Protein AF-A0A3A4PC15-F1 (afdb_monomer_lite)

pLDDT: mean 92.45, std 13.06, range [38.38, 98.31]

Secondary structure (DSSP, 8-state):
----TTGGG-HHHHHHHHHHHHSTHHHHHHHHHHHHHHHTT------S-SB---BTTB---SBSSTTS-GGG-HHHHHHHHHHHHTT--PPPPP------

Radius of gyration: 15.02 Å; chains: 1; bounding box: 50×22×36 Å

Sequence (100 aa):
MVGVSGGENNEKLTERLHAANRDERMRDIYRAYYDAWAKNGGDLFCYFSSVSRWSKWGSWGILQFYDDDPARSPKFMATMLWAKELGQPVNLPLNNVRTR

Structure (mmCIF, N/CA/C/O backbone):
data_AF-A0A3A4PC15-F1
#
_entry.id   AF-A0A3A4PC15-F1
#
loop_
_atom_site.group_PDB
_atom_site.id
_atom_site.type_symbol
_atom_site.label_atom_id
_atom_site.label_alt_id
_atom_site.label_comp_id
_atom_site.label_asym_id
_atom_site.label_entity_id
_atom_site.label_seq_id
_atom_site.pdbx_PDB_ins_code
_atom_site.Cartn_x
_atom_site.Cartn_y
_atom_site.Cartn_z
_atom_site.occupancy
_atom_site.B_iso_or_equiv
_atom_site.auth_seq_id
_atom_site.auth_comp_id
_atom_site.auth_asym_id
_atom_site.auth_atom_id
_atom_site.pdbx_PDB_model_num
ATOM 1 N N . MET A 1 1 ? 6.810 -4.783 -3.418 1.00 87.56 1 MET A N 1
ATOM 2 C CA . MET A 1 1 ? 7.665 -5.870 -3.952 1.00 87.56 1 MET A CA 1
ATOM 3 C C . MET A 1 1 ? 8.728 -5.273 -4.856 1.00 87.56 1 MET A C 1
ATOM 5 O O . MET A 1 1 ? 8.421 -4.296 -5.531 1.00 87.56 1 MET A O 1
ATOM 9 N N . VAL A 1 2 ? 9.942 -5.826 -4.836 1.00 94.94 2 VAL A N 1
ATOM 10 C CA . VAL A 1 2 ? 11.118 -5.338 -5.576 1.00 94.94 2 VAL A CA 1
ATOM 11 C C . VAL A 1 2 ? 12.093 -6.501 -5.808 1.00 94.94 2 VAL A C 1
ATOM 13 O O . VAL A 1 2 ? 12.097 -7.444 -5.016 1.00 94.94 2 VAL A O 1
ATOM 16 N N . GLY A 1 3 ? 12.877 -6.465 -6.887 1.00 94.44 3 GLY A N 1
ATOM 17 C CA . GLY A 1 3 ? 14.029 -7.358 -7.040 1.00 94.44 3 GLY A CA 1
ATOM 18 C C . GLY A 1 3 ? 15.171 -6.921 -6.117 1.00 94.44 3 GLY A C 1
ATOM 19 O O . GLY A 1 3 ? 15.275 -5.744 -5.788 1.00 94.44 3 GLY A O 1
ATOM 20 N N . VAL A 1 4 ? 16.010 -7.854 -5.676 1.00 95.56 4 VAL A N 1
ATOM 21 C CA . VAL A 1 4 ? 17.162 -7.560 -4.806 1.00 95.56 4 VAL A CA 1
ATOM 22 C C . VAL A 1 4 ? 18.414 -8.255 -5.332 1.00 95.56 4 VAL A C 1
ATOM 24 O O . VAL A 1 4 ? 18.311 -9.191 -6.129 1.00 95.56 4 VAL A O 1
ATOM 27 N N . SER A 1 5 ? 19.590 -7.805 -4.887 1.00 95.69 5 SER A N 1
ATOM 28 C CA . SER A 1 5 ? 20.892 -8.388 -5.245 1.00 95.69 5 SER A CA 1
ATOM 29 C C . SER A 1 5 ? 21.150 -8.440 -6.758 1.00 95.69 5 SER A C 1
ATOM 31 O O . SER A 1 5 ? 21.585 -9.461 -7.288 1.00 95.69 5 SER A O 1
ATOM 33 N N . GLY A 1 6 ? 20.841 -7.352 -7.471 1.00 94.31 6 GLY A N 1
ATOM 34 C CA . GLY A 1 6 ? 20.960 -7.245 -8.927 1.00 94.31 6 GLY A CA 1
ATOM 35 C C . GLY A 1 6 ? 19.671 -7.602 -9.672 1.00 94.31 6 GLY A C 1
ATOM 36 O O . GLY A 1 6 ? 19.506 -7.217 -10.833 1.00 94.31 6 GLY A O 1
ATOM 37 N N . GLY A 1 7 ? 18.724 -8.281 -9.014 1.00 96.12 7 GLY A N 1
ATOM 38 C CA . GLY A 1 7 ? 17.419 -8.618 -9.582 1.00 96.12 7 GLY A CA 1
ATOM 39 C C . GLY A 1 7 ? 16.575 -7.393 -9.941 1.00 96.12 7 GLY A C 1
ATOM 40 O O . GLY A 1 7 ? 15.749 -7.465 -10.847 1.00 96.12 7 GLY A O 1
ATOM 41 N N . GLU A 1 8 ? 16.802 -6.248 -9.299 1.00 95.62 8 GLU A N 1
ATOM 42 C CA . GLU A 1 8 ? 16.165 -4.982 -9.662 1.00 95.62 8 GLU A CA 1
ATOM 43 C C . GLU A 1 8 ? 16.501 -4.531 -11.090 1.00 95.62 8 GLU A C 1
ATOM 45 O O . GLU A 1 8 ? 15.716 -3.823 -11.705 1.00 95.62 8 GLU A O 1
ATOM 50 N N . ASN A 1 9 ? 17.623 -4.966 -11.672 1.00 97.06 9 ASN A N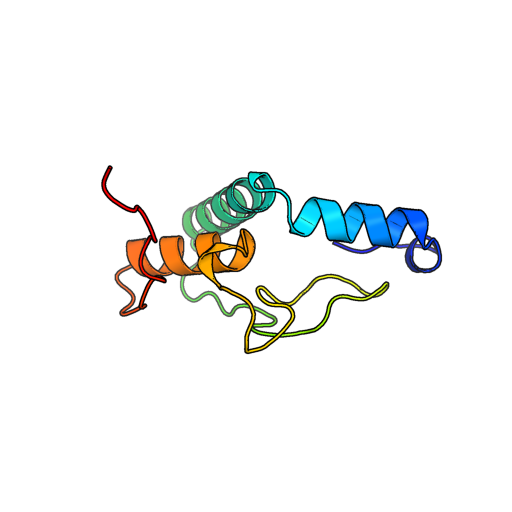 1
ATOM 51 C CA . ASN A 1 9 ? 17.970 -4.631 -13.058 1.00 97.06 9 ASN A CA 1
ATOM 52 C C . ASN A 1 9 ? 17.374 -5.612 -14.081 1.00 97.06 9 ASN A C 1
ATOM 54 O O . ASN A 1 9 ? 17.598 -5.463 -15.279 1.00 97.06 9 ASN A O 1
ATOM 58 N N . ASN A 1 10 ? 16.596 -6.603 -13.633 1.00 97.75 10 ASN A N 1
ATOM 59 C CA . ASN A 1 10 ? 15.873 -7.514 -14.510 1.00 97.75 10 ASN A CA 1
ATOM 60 C C . ASN A 1 10 ? 14.479 -6.948 -14.833 1.00 97.75 10 ASN A C 1
ATOM 62 O O . ASN A 1 10 ? 13.568 -6.945 -14.000 1.00 97.75 10 ASN A O 1
ATOM 66 N N . GLU A 1 11 ? 14.303 -6.489 -16.070 1.00 97.50 11 GLU A N 1
ATOM 67 C CA . GLU A 1 11 ? 1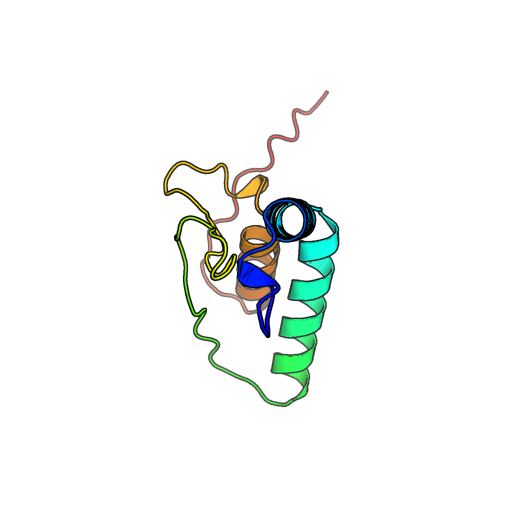3.054 -5.882 -16.547 1.00 97.50 11 GLU A CA 1
ATOM 68 C C . GLU A 1 11 ? 11.873 -6.858 -16.496 1.00 97.50 11 GLU A C 1
ATOM 70 O O . GLU A 1 11 ? 10.823 -6.523 -15.951 1.00 97.50 11 GLU A O 1
ATOM 75 N N . LYS A 1 12 ? 12.068 -8.109 -16.934 1.00 97.88 12 LYS A N 1
ATOM 76 C CA . LYS A 1 12 ? 11.023 -9.149 -16.887 1.00 97.88 12 LYS A CA 1
ATOM 77 C C . LYS A 1 12 ? 10.590 -9.459 -15.457 1.00 97.88 12 LYS A C 1
ATOM 79 O O . LYS A 1 12 ? 9.417 -9.735 -15.205 1.00 97.88 12 LYS A O 1
ATOM 84 N N . LEU A 1 13 ? 11.526 -9.436 -14.506 1.00 97.62 13 LEU A N 1
ATOM 85 C CA . LEU A 1 13 ? 11.190 -9.575 -13.091 1.00 97.62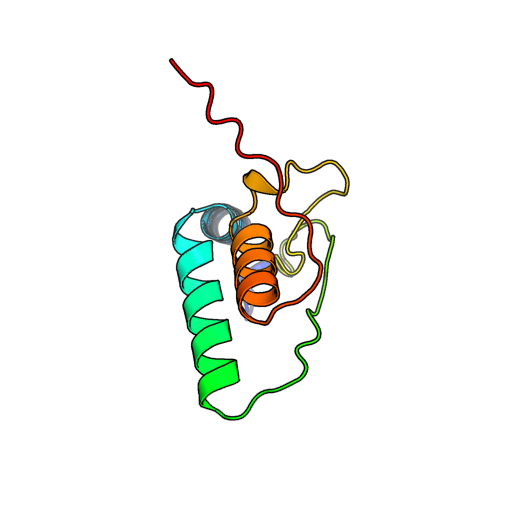 13 LEU A CA 1
ATOM 86 C C . LEU A 1 13 ? 10.370 -8.371 -12.623 1.00 97.62 13 LEU A C 1
ATOM 88 O O . LEU A 1 13 ? 9.328 -8.560 -12.003 1.00 97.62 13 LEU A O 1
ATOM 92 N N . THR A 1 14 ? 10.794 -7.154 -12.959 1.00 98.12 14 THR A N 1
ATOM 93 C CA . THR A 1 14 ? 10.079 -5.922 -12.594 1.00 98.12 14 THR A CA 1
ATOM 94 C C . THR A 1 14 ? 8.641 -5.932 -13.115 1.00 98.12 14 THR A C 1
ATOM 96 O O . THR A 1 14 ? 7.714 -5.686 -12.343 1.00 98.12 14 THR A O 1
ATOM 99 N N . GLU A 1 15 ? 8.427 -6.307 -14.376 1.00 98.00 15 GLU A N 1
ATOM 100 C CA . GLU A 1 15 ? 7.097 -6.456 -14.978 1.00 98.00 15 GLU A CA 1
ATOM 101 C C . GLU A 1 15 ? 6.227 -7.467 -14.226 1.00 98.00 15 GLU A C 1
ATOM 103 O O . GLU A 1 15 ? 5.073 -7.176 -13.903 1.00 98.00 15 GLU A O 1
ATOM 108 N N . ARG A 1 16 ? 6.781 -8.637 -13.880 1.00 97.94 16 ARG A N 1
ATOM 109 C CA . ARG A 1 16 ? 6.068 -9.659 -13.097 1.00 97.94 16 ARG A CA 1
ATOM 110 C C . ARG A 1 16 ? 5.709 -9.167 -11.703 1.00 97.94 16 ARG A C 1
ATOM 112 O O . ARG A 1 16 ? 4.596 -9.408 -11.242 1.00 97.94 16 ARG A O 1
ATOM 119 N N . LEU A 1 17 ? 6.619 -8.462 -11.035 1.00 97.75 17 LEU A N 1
ATOM 120 C CA . LEU A 1 17 ? 6.349 -7.881 -9.725 1.00 97.75 17 LEU A CA 1
ATOM 121 C C . LEU A 1 17 ? 5.258 -6.815 -9.832 1.00 97.75 17 LEU A 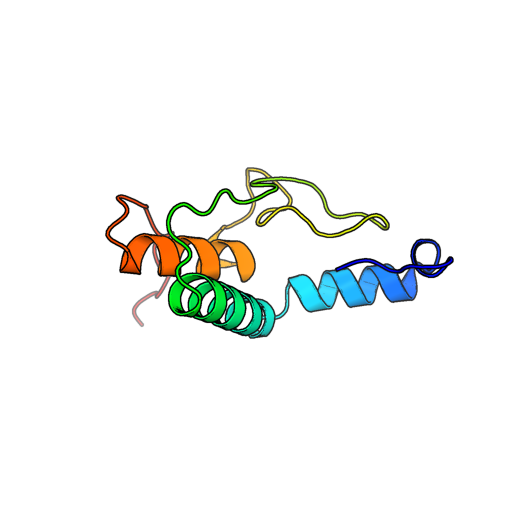C 1
ATOM 123 O O . LEU A 1 17 ? 4.334 -6.806 -9.024 1.00 97.75 17 LEU A O 1
ATOM 127 N N . HIS A 1 18 ? 5.299 -5.951 -10.844 1.00 97.94 18 HIS A N 1
ATOM 128 C CA . HIS A 1 18 ? 4.237 -4.976 -11.090 1.00 97.94 18 HIS A CA 1
ATOM 129 C C . HIS A 1 18 ? 2.893 -5.665 -11.359 1.00 97.94 18 HIS A C 1
ATOM 131 O O . HIS A 1 18 ? 1.892 -5.261 -10.776 1.00 97.94 18 HIS A O 1
ATOM 137 N N . ALA A 1 19 ? 2.859 -6.719 -12.179 1.00 97.94 19 ALA A N 1
ATOM 138 C CA . ALA A 1 19 ? 1.651 -7.506 -12.433 1.00 97.94 19 ALA A CA 1
ATOM 139 C C . ALA A 1 19 ? 1.094 -8.126 -11.143 1.00 97.94 19 ALA A C 1
ATOM 141 O O . ALA A 1 19 ? -0.091 -7.982 -10.856 1.00 97.94 19 ALA A O 1
ATOM 142 N N . ALA A 1 20 ? 1.954 -8.708 -10.307 1.00 97.81 20 ALA A N 1
ATOM 143 C CA . ALA A 1 20 ? 1.553 -9.274 -9.024 1.00 97.81 20 ALA A CA 1
ATOM 144 C C . ALA A 1 20 ? 0.993 -8.219 -8.047 1.00 97.81 20 ALA A C 1
ATOM 146 O O . ALA A 1 20 ? 0.117 -8.539 -7.256 1.00 97.81 20 ALA A O 1
ATOM 147 N N . ASN A 1 21 ? 1.438 -6.954 -8.107 1.00 97.50 21 ASN A N 1
ATOM 148 C CA . ASN A 1 21 ? 0.831 -5.871 -7.314 1.00 97.50 21 ASN A CA 1
ATOM 149 C C . ASN A 1 21 ? -0.564 -5.449 -7.820 1.00 97.50 21 ASN A C 1
ATOM 151 O O . ASN A 1 21 ? -1.293 -4.819 -7.056 1.00 97.50 21 ASN A O 1
ATOM 155 N N . ARG A 1 22 ? -0.923 -5.751 -9.077 1.00 96.50 22 ARG A N 1
ATOM 156 C CA . ARG A 1 22 ? -2.256 -5.469 -9.654 1.00 96.50 22 ARG A CA 1
ATOM 157 C C . ARG A 1 22 ? -3.239 -6.624 -9.496 1.00 96.50 22 ARG A C 1
ATOM 159 O O . ARG A 1 22 ? -4.434 -6.409 -9.641 1.00 96.50 22 ARG A O 1
ATOM 166 N N . ASP A 1 23 ? -2.738 -7.828 -9.243 1.00 97.75 23 ASP A N 1
ATOM 167 C CA . ASP A 1 23 ? -3.553 -9.023 -9.038 1.00 97.75 23 ASP A CA 1
ATOM 168 C C . ASP A 1 23 ? -4.451 -8.855 -7.803 1.00 97.75 23 ASP A C 1
ATOM 170 O O . ASP A 1 23 ? -4.005 -8.365 -6.763 1.00 97.75 23 ASP A O 1
ATOM 174 N N . GLU A 1 24 ? -5.715 -9.269 -7.901 1.00 96.44 24 GLU A N 1
ATOM 175 C CA . GLU A 1 24 ? -6.696 -9.123 -6.820 1.00 96.44 24 GLU A CA 1
ATOM 176 C C . GLU A 1 24 ? -6.251 -9.813 -5.524 1.00 96.44 24 GLU A C 1
ATOM 178 O O . GLU A 1 24 ? -6.521 -9.298 -4.439 1.00 96.44 24 GLU A O 1
ATOM 183 N N . ARG A 1 25 ? -5.471 -10.901 -5.614 1.00 97.56 25 ARG A N 1
ATOM 184 C CA . ARG A 1 25 ? -4.910 -11.608 -4.448 1.00 97.56 25 ARG A CA 1
ATOM 185 C C . ARG A 1 25 ? -3.951 -10.744 -3.629 1.00 97.56 25 ARG A C 1
ATOM 187 O O . ARG A 1 25 ? -3.690 -11.041 -2.466 1.00 97.56 25 ARG A O 1
ATOM 194 N N . MET A 1 26 ? -3.435 -9.649 -4.193 1.00 98.19 26 MET A N 1
ATOM 195 C CA . MET A 1 26 ? -2.664 -8.662 -3.435 1.00 98.19 26 MET A CA 1
ATOM 196 C C . MET A 1 26 ? -3.506 -8.017 -2.326 1.00 98.19 26 MET A C 1
ATOM 198 O O . MET A 1 26 ? -2.968 -7.692 -1.268 1.00 98.19 26 MET A O 1
ATOM 202 N N . ARG A 1 27 ? -4.825 -7.883 -2.520 1.00 97.38 27 ARG A N 1
ATOM 203 C CA . ARG A 1 27 ? -5.744 -7.424 -1.470 1.00 97.38 27 ARG A CA 1
ATOM 204 C C . ARG A 1 27 ? -5.711 -8.369 -0.271 1.00 97.38 27 ARG A C 1
ATOM 206 O O . ARG A 1 27 ? -5.630 -7.907 0.862 1.00 97.38 27 ARG A O 1
ATOM 213 N N . ASP A 1 28 ? -5.728 -9.674 -0.523 1.00 97.88 28 ASP A N 1
ATOM 214 C CA . ASP A 1 28 ? -5.778 -10.697 0.524 1.00 97.88 28 ASP A CA 1
ATOM 215 C C . ASP A 1 28 ? -4.461 -10.746 1.318 1.00 97.88 28 ASP A C 1
ATOM 217 O O . ASP A 1 28 ? -4.474 -10.868 2.542 1.00 97.88 28 ASP A O 1
ATOM 221 N N . ILE A 1 29 ? -3.319 -10.543 0.648 1.00 98.12 29 ILE A N 1
ATOM 222 C CA . ILE A 1 29 ? -2.010 -10.393 1.308 1.00 98.12 29 ILE A CA 1
ATOM 223 C C . ILE A 1 29 ? -2.005 -9.174 2.240 1.00 98.12 29 ILE A C 1
ATOM 225 O O . ILE A 1 29 ? -1.558 -9.270 3.382 1.00 98.12 29 ILE A O 1
ATOM 229 N N . TYR A 1 30 ? -2.506 -8.028 1.770 1.00 97.94 30 TYR A N 1
ATOM 230 C CA . TYR A 1 30 ? -2.591 -6.818 2.592 1.00 97.94 30 TYR A CA 1
ATOM 231 C C . TYR A 1 30 ? -3.560 -6.988 3.763 1.00 97.94 30 TYR A C 1
ATOM 233 O O . TYR A 1 30 ? -3.253 -6.552 4.870 1.00 97.94 30 TYR A O 1
ATOM 241 N N . ARG A 1 31 ? -4.689 -7.672 3.552 1.00 97.94 31 ARG A N 1
ATOM 242 C CA . ARG A 1 31 ? -5.626 -8.015 4.623 1.00 97.94 31 ARG A CA 1
ATOM 243 C C . ARG A 1 31 ? -4.945 -8.849 5.708 1.00 97.94 31 ARG A C 1
ATOM 245 O O . ARG A 1 31 ? -4.971 -8.459 6.869 1.00 97.94 31 ARG A O 1
ATOM 252 N N . ALA A 1 32 ? -4.255 -9.922 5.321 1.00 98.31 32 ALA A N 1
ATOM 253 C CA . ALA A 1 32 ? -3.513 -10.762 6.258 1.00 98.31 32 ALA A CA 1
ATOM 254 C C . ALA A 1 32 ? -2.418 -9.982 7.009 1.00 98.31 32 ALA A C 1
ATOM 256 O O . ALA A 1 32 ? -2.201 -10.211 8.198 1.00 98.31 32 ALA A O 1
ATOM 257 N N . TYR A 1 33 ? -1.747 -9.041 6.338 1.00 97.75 33 TYR A N 1
ATOM 258 C CA . TYR A 1 33 ? -0.764 -8.159 6.966 1.00 97.75 33 TYR A CA 1
ATOM 259 C C . TYR A 1 33 ? -1.389 -7.265 8.048 1.00 97.75 33 TYR A C 1
ATOM 261 O O . TYR A 1 33 ? -0.856 -7.194 9.156 1.00 97.75 33 TYR A O 1
ATOM 269 N N . TYR A 1 34 ? -2.525 -6.627 7.765 1.00 97.81 34 TYR A N 1
ATOM 270 C CA . TYR A 1 34 ? -3.225 -5.788 8.739 1.00 97.81 34 TYR A CA 1
ATOM 271 C C . TYR A 1 34 ? -3.810 -6.581 9.907 1.00 97.81 34 TYR A C 1
ATOM 273 O O . TYR A 1 34 ? -3.661 -6.173 11.060 1.00 97.81 34 TYR A O 1
ATOM 281 N N . ASP A 1 35 ? -4.406 -7.741 9.632 1.00 97.38 35 ASP A N 1
ATOM 282 C CA . ASP A 1 35 ? -4.919 -8.632 10.674 1.00 97.38 35 ASP A CA 1
ATOM 283 C C . ASP A 1 35 ? -3.778 -9.088 11.599 1.00 97.38 35 ASP A C 1
ATOM 285 O O . ASP A 1 35 ? -3.918 -9.094 12.823 1.00 97.38 35 ASP A O 1
ATOM 289 N N . ALA A 1 36 ? -2.610 -9.413 11.032 1.00 98.25 36 ALA A N 1
ATOM 290 C CA . ALA A 1 36 ? -1.421 -9.741 11.809 1.00 98.25 36 ALA A CA 1
ATOM 291 C C . ALA A 1 36 ? -0.912 -8.542 12.625 1.00 98.25 36 ALA A C 1
ATOM 293 O O . ALA A 1 36 ? -0.564 -8.726 13.790 1.00 98.25 36 ALA A O 1
ATOM 294 N N . TRP A 1 37 ? -0.885 -7.331 12.060 1.00 97.56 37 TRP A N 1
ATOM 295 C CA . TRP A 1 37 ? -0.505 -6.112 12.786 1.00 97.56 37 TRP A CA 1
ATOM 296 C C . TRP A 1 37 ? -1.383 -5.901 14.024 1.00 97.56 37 TRP A C 1
ATOM 298 O O . TRP A 1 37 ? -0.866 -5.820 15.139 1.00 97.56 37 TRP A O 1
ATOM 308 N N . ALA A 1 38 ? -2.705 -5.913 13.843 1.00 96.19 38 ALA A N 1
ATOM 309 C CA . ALA A 1 38 ? -3.663 -5.737 14.930 1.00 96.19 38 ALA A CA 1
ATOM 310 C C . ALA A 1 38 ? -3.553 -6.856 15.979 1.00 96.19 38 ALA A C 1
ATOM 312 O O . ALA A 1 38 ? -3.494 -6.591 17.179 1.00 96.19 38 ALA A O 1
ATOM 313 N N . LYS A 1 39 ? -3.445 -8.119 15.542 1.00 97.56 39 LYS A N 1
ATOM 314 C CA . LYS A 1 39 ? -3.308 -9.276 16.443 1.00 97.56 39 LYS A CA 1
ATOM 315 C C . LYS A 1 39 ? -2.061 -9.199 17.329 1.00 97.56 39 LYS A C 1
ATOM 317 O O . LYS A 1 39 ? -2.078 -9.721 18.440 1.00 97.56 39 LYS A O 1
ATOM 322 N N . ASN A 1 40 ? -0.991 -8.566 16.854 1.00 98.06 40 ASN A N 1
ATOM 323 C CA . ASN A 1 40 ? 0.249 -8.392 17.611 1.00 98.06 40 ASN A CA 1
ATOM 324 C C . ASN A 1 40 ? 0.267 -7.103 18.458 1.00 98.06 40 ASN A C 1
ATOM 326 O O . ASN A 1 40 ? 1.333 -6.678 18.893 1.00 98.06 40 ASN A O 1
ATOM 330 N N . GLY A 1 41 ? -0.895 -6.490 18.713 1.00 96.94 41 GLY A N 1
ATOM 331 C CA . GLY A 1 41 ? -1.017 -5.303 19.563 1.00 96.94 41 GLY A CA 1
ATOM 332 C C . GLY A 1 41 ? -0.690 -3.988 18.854 1.00 96.94 41 GLY A C 1
ATOM 333 O O . GLY A 1 41 ? -0.435 -2.987 19.519 1.00 96.94 41 GLY A O 1
ATOM 334 N N . GLY A 1 42 ? -0.671 -3.982 17.519 1.00 95.31 42 GLY A N 1
ATOM 335 C CA . GLY A 1 42 ? -0.543 -2.760 16.738 1.00 95.31 42 GLY A CA 1
ATOM 336 C C . GLY A 1 42 ? -1.769 -1.856 16.891 1.00 95.31 42 GLY A C 1
ATOM 337 O O . GLY A 1 42 ? -2.901 -2.328 16.808 1.00 95.31 42 GLY A O 1
ATOM 338 N N . ASP A 1 43 ? -1.529 -0.560 17.080 1.00 91.06 43 ASP A N 1
ATOM 339 C CA . ASP A 1 43 ? -2.557 0.485 17.156 1.00 91.06 43 ASP A CA 1
ATOM 340 C C . ASP A 1 43 ? -2.473 1.366 15.896 1.00 91.06 43 ASP A C 1
ATOM 342 O O . ASP A 1 43 ? -2.810 0.914 14.796 1.00 91.06 43 ASP A O 1
ATOM 346 N N . LEU A 1 44 ? -1.910 2.575 16.007 1.00 94.00 44 LEU A N 1
ATOM 347 C CA . LEU A 1 44 ? -1.718 3.477 14.875 1.00 94.00 44 LEU A CA 1
ATOM 348 C C . LEU A 1 44 ? -0.861 2.839 13.771 1.00 94.00 44 LEU A C 1
ATOM 350 O O . LEU A 1 44 ? 0.295 2.466 13.982 1.00 94.00 44 LEU A O 1
ATOM 354 N N . PHE A 1 45 ? -1.409 2.813 12.558 1.00 95.31 45 PHE A N 1
ATOM 355 C CA . PHE A 1 45 ? -0.709 2.382 11.356 1.00 95.31 45 PHE A CA 1
ATOM 356 C C . PHE A 1 45 ? -0.487 3.562 10.407 1.00 95.31 45 PHE A C 1
ATOM 358 O O . PHE A 1 45 ? -1.432 4.103 9.833 1.00 95.31 45 PHE A O 1
ATOM 365 N N . CYS A 1 46 ? 0.773 3.942 10.199 1.00 94.38 46 CYS A N 1
ATOM 366 C CA . CYS A 1 46 ? 1.140 4.936 9.195 1.00 94.38 46 CYS A CA 1
ATOM 367 C C . CYS A 1 46 ? 1.539 4.232 7.896 1.00 94.38 46 CYS A C 1
ATOM 369 O O . CYS A 1 46 ? 2.563 3.547 7.835 1.00 94.38 46 CYS A O 1
ATOM 371 N N . TYR A 1 47 ? 0.733 4.392 6.845 1.00 93.69 47 TYR A N 1
ATOM 372 C CA . TYR A 1 47 ? 1.069 3.817 5.549 1.00 93.69 47 TYR A CA 1
ATOM 373 C C . TYR A 1 47 ? 2.247 4.567 4.915 1.00 93.69 47 TYR A C 1
ATOM 375 O O . TYR A 1 47 ? 2.211 5.783 4.764 1.00 93.69 47 TYR A O 1
ATOM 383 N N . PHE A 1 48 ? 3.267 3.827 4.483 1.00 93.44 48 PHE A N 1
ATOM 384 C CA . PHE A 1 48 ? 4.534 4.397 4.019 1.00 93.44 48 PHE A CA 1
ATOM 385 C C . PHE A 1 48 ? 4.414 5.368 2.826 1.00 93.44 48 PHE A C 1
ATOM 387 O O . PHE A 1 48 ? 5.054 6.414 2.813 1.00 93.44 48 PHE A O 1
ATOM 394 N N . SER A 1 49 ? 3.625 5.029 1.801 1.00 95.75 49 SER A N 1
ATOM 395 C CA . SER A 1 49 ? 3.437 5.867 0.608 1.00 95.75 49 SER A CA 1
ATOM 396 C C . SER A 1 49 ? 2.013 5.749 0.068 1.00 95.75 49 SER A C 1
ATOM 398 O O . SER A 1 49 ? 1.573 4.661 -0.301 1.00 95.75 49 SER A O 1
ATOM 400 N N . SER A 1 50 ? 1.287 6.867 0.008 1.00 94.00 50 SER A N 1
ATOM 401 C CA . SER A 1 50 ? -0.077 6.910 -0.530 1.00 94.00 50 SER A CA 1
ATOM 402 C C . SER A 1 50 ? -0.082 6.798 -2.060 1.00 94.00 50 SER A C 1
ATOM 404 O O . SER A 1 50 ? -0.607 5.834 -2.616 1.00 94.00 50 SER A O 1
ATOM 406 N N . VAL A 1 51 ? 0.561 7.742 -2.746 1.00 96.75 51 VAL A N 1
ATOM 407 C CA . VAL A 1 51 ? 0.624 7.808 -4.211 1.00 96.75 51 VAL A CA 1
ATOM 408 C C . VAL A 1 51 ? 2.082 7.866 -4.646 1.00 96.75 51 VAL A C 1
ATOM 410 O O . VAL A 1 51 ? 2.807 8.792 -4.287 1.00 96.75 51 VAL A O 1
ATOM 413 N N . SER A 1 52 ? 2.531 6.872 -5.409 1.00 96.69 52 SER A N 1
ATOM 414 C CA . SER A 1 52 ? 3.847 6.904 -6.048 1.00 96.69 52 SER A CA 1
ATOM 415 C C . SER A 1 52 ? 3.934 5.936 -7.220 1.00 96.69 52 SER A C 1
ATOM 417 O O . SER A 1 52 ? 3.529 4.774 -7.135 1.00 96.69 52 SER A O 1
ATOM 419 N N . ARG A 1 53 ? 4.537 6.401 -8.318 1.00 96.56 53 ARG A N 1
ATOM 420 C CA . ARG A 1 53 ? 4.755 5.577 -9.506 1.00 96.56 53 ARG A CA 1
ATOM 421 C C . ARG A 1 53 ? 5.671 4.401 -9.174 1.00 96.56 53 ARG A C 1
ATOM 423 O O . ARG A 1 53 ? 6.739 4.567 -8.586 1.00 96.56 53 ARG A O 1
ATOM 430 N N . TRP A 1 54 ? 5.269 3.206 -9.592 1.00 96.88 54 TRP A N 1
ATOM 431 C CA . TRP A 1 54 ? 6.077 2.008 -9.400 1.00 96.88 54 TRP A CA 1
ATOM 432 C C . TRP A 1 54 ? 7.270 1.989 -10.354 1.00 96.88 54 TRP A C 1
ATOM 434 O O . TRP A 1 54 ? 7.178 2.405 -11.509 1.00 96.88 54 TRP A O 1
ATOM 444 N N . SER A 1 55 ? 8.393 1.466 -9.875 1.00 96.94 55 SER A N 1
ATOM 445 C CA . SER A 1 55 ? 9.630 1.359 -10.647 1.00 96.94 55 SER A CA 1
ATOM 446 C C . SER A 1 55 ? 10.345 0.044 -10.348 1.00 96.94 55 SER A C 1
ATOM 448 O O . SER A 1 55 ? 9.838 -0.793 -9.594 1.00 96.94 55 SER A O 1
ATOM 450 N N . LYS A 1 56 ? 11.541 -0.129 -10.916 1.00 96.75 56 LYS A N 1
ATOM 451 C CA . LYS A 1 56 ? 12.431 -1.242 -10.577 1.00 96.75 56 LYS A CA 1
ATOM 452 C C . LYS A 1 56 ? 12.889 -1.239 -9.114 1.00 96.75 56 LYS A C 1
ATOM 454 O O . LYS A 1 56 ? 13.255 -2.281 -8.592 1.00 96.75 56 LYS A O 1
ATOM 459 N N . TRP A 1 57 ? 12.806 -0.084 -8.446 1.00 96.69 57 TRP A N 1
ATOM 460 C CA . TRP A 1 57 ? 13.122 0.099 -7.025 1.00 96.69 57 TRP A CA 1
ATOM 461 C C . TRP A 1 57 ? 11.927 -0.169 -6.103 1.00 96.69 57 TRP A C 1
ATOM 463 O O . TRP A 1 57 ? 12.037 -0.027 -4.888 1.00 96.69 57 TRP A O 1
ATOM 473 N N . GLY A 1 58 ? 10.780 -0.552 -6.673 1.00 96.06 58 GLY A N 1
ATOM 474 C CA . GLY A 1 58 ? 9.642 -1.077 -5.936 1.00 96.06 58 GLY A CA 1
ATOM 475 C C . GLY A 1 58 ? 8.295 -0.463 -6.307 1.00 96.06 58 GLY A C 1
ATOM 476 O O . GLY A 1 58 ? 8.182 0.515 -7.050 1.00 96.06 58 GLY A O 1
ATOM 477 N N . SER A 1 59 ? 7.259 -1.086 -5.750 1.00 96.50 59 SER A N 1
ATOM 478 C CA . SER A 1 59 ? 5.846 -0.728 -5.913 1.00 96.50 59 SER A CA 1
ATOM 479 C C . SER A 1 59 ? 5.245 -0.318 -4.565 1.00 96.50 59 SER A C 1
ATOM 481 O O . SER A 1 59 ? 4.461 -1.071 -3.983 1.00 96.50 59 SER A O 1
ATOM 483 N N . TRP A 1 60 ? 5.698 0.808 -4.010 1.00 95.56 60 TRP A N 1
ATOM 484 C CA . TRP A 1 60 ? 5.414 1.199 -2.621 1.00 95.56 60 TRP A CA 1
ATOM 485 C C . TRP A 1 60 ? 4.059 1.887 -2.444 1.00 95.56 60 TRP A C 1
ATOM 487 O O . TRP A 1 60 ? 3.337 1.562 -1.499 1.00 95.56 60 TRP A O 1
ATOM 497 N N . GLY A 1 61 ? 3.705 2.783 -3.370 1.00 96.62 61 GLY A N 1
ATOM 498 C CA . GLY A 1 61 ? 2.417 3.471 -3.386 1.00 96.62 61 GLY A CA 1
ATOM 499 C C . GLY A 1 61 ? 1.244 2.495 -3.436 1.00 96.62 61 GLY A C 1
ATOM 500 O O . GLY A 1 61 ? 1.270 1.539 -4.224 1.00 96.62 61 GLY A O 1
ATOM 501 N N . ILE A 1 62 ? 0.219 2.737 -2.609 1.00 96.06 62 ILE A N 1
ATOM 502 C CA . ILE A 1 62 ? -1.081 2.057 -2.759 1.00 96.06 62 ILE A CA 1
ATOM 503 C C . ILE A 1 62 ? -1.783 2.475 -4.048 1.00 96.06 62 ILE A C 1
ATOM 505 O O . ILE A 1 62 ? -2.527 1.677 -4.605 1.00 96.06 62 ILE A O 1
ATOM 509 N N . LEU A 1 63 ? -1.506 3.676 -4.552 1.00 96.62 63 LEU A N 1
ATOM 510 C CA . LEU A 1 63 ? -1.849 4.133 -5.898 1.00 96.62 63 LEU A CA 1
ATOM 511 C C . LEU A 1 63 ? -0.567 4.506 -6.652 1.00 96.62 63 LEU A C 1
ATOM 513 O O . LEU A 1 63 ? 0.447 4.844 -6.031 1.00 96.62 63 LEU A O 1
ATOM 517 N N . GLN A 1 64 ? -0.599 4.441 -7.984 1.00 96.50 64 GLN A N 1
ATOM 518 C CA . GLN A 1 64 ? 0.517 4.885 -8.823 1.00 96.50 64 GLN A CA 1
ATOM 519 C C . GLN A 1 64 ? 0.368 6.353 -9.217 1.00 96.50 64 GLN A C 1
ATOM 521 O O . GLN A 1 64 ? 1.363 7.081 -9.239 1.00 96.50 64 GLN A O 1
ATOM 526 N N . PHE A 1 65 ? -0.863 6.771 -9.501 1.00 96.31 65 PHE A N 1
ATOM 527 C CA . PHE A 1 65 ? -1.216 8.109 -9.959 1.00 96.31 65 PHE A CA 1
ATOM 528 C C . PHE A 1 65 ? -2.393 8.665 -9.153 1.00 96.31 65 PHE A C 1
ATOM 530 O O . PHE A 1 65 ? -3.123 7.923 -8.498 1.00 96.31 65 PHE A O 1
ATOM 537 N N . TYR A 1 66 ? -2.545 9.990 -9.154 1.00 92.81 66 TYR A N 1
ATOM 538 C CA . TYR A 1 66 ? -3.610 10.665 -8.404 1.00 92.81 66 TYR A CA 1
ATOM 539 C C . TYR A 1 66 ? -5.006 10.377 -8.980 1.00 92.81 66 TYR A C 1
ATOM 541 O O . TYR A 1 66 ? -5.983 10.323 -8.241 1.00 92.81 66 TYR A O 1
ATOM 549 N N . ASP A 1 67 ? -5.080 10.182 -10.292 1.00 93.62 67 ASP A N 1
ATOM 550 C CA . ASP A 1 67 ? -6.280 9.916 -11.083 1.00 93.62 67 ASP A CA 1
ATOM 551 C C . ASP A 1 67 ? -6.514 8.418 -11.347 1.00 93.62 67 ASP A C 1
ATOM 553 O O . ASP A 1 67 ? -7.400 8.060 -12.125 1.00 93.62 67 ASP A O 1
ATOM 557 N N . ASP A 1 68 ? -5.749 7.534 -10.692 1.00 93.69 68 ASP A N 1
ATOM 558 C CA . ASP A 1 68 ? -6.041 6.101 -10.692 1.00 93.69 68 ASP A CA 1
ATOM 559 C C . ASP A 1 68 ? -7.446 5.866 -10.125 1.00 93.69 68 ASP A C 1
ATOM 561 O O . ASP A 1 68 ? -7.796 6.410 -9.078 1.00 93.69 68 ASP A O 1
ATOM 565 N N . ASP A 1 69 ? -8.230 4.992 -10.763 1.00 94.12 69 ASP A N 1
ATOM 566 C CA . ASP A 1 69 ? -9.470 4.492 -10.169 1.00 94.12 69 ASP A CA 1
ATOM 567 C C . ASP A 1 69 ? -9.128 3.688 -8.898 1.00 94.12 69 ASP A C 1
ATOM 569 O O . ASP A 1 69 ? -8.577 2.581 -8.998 1.00 94.12 69 ASP A O 1
ATOM 573 N N . PRO A 1 70 ? -9.449 4.200 -7.695 1.00 93.31 70 PRO A N 1
ATOM 574 C CA . PRO A 1 70 ? -9.057 3.555 -6.451 1.00 93.31 70 PRO A CA 1
ATOM 575 C C . PRO A 1 70 ? -9.725 2.188 -6.261 1.00 93.31 70 PRO A C 1
ATOM 577 O O . PRO A 1 70 ? -9.145 1.327 -5.598 1.00 93.31 70 PRO A O 1
ATOM 580 N N . ALA A 1 71 ? -10.888 1.945 -6.883 1.00 93.75 71 ALA A N 1
ATOM 581 C CA . ALA A 1 71 ? -11.563 0.648 -6.829 1.00 93.75 71 ALA A CA 1
ATOM 582 C C . ALA A 1 71 ? -10.758 -0.456 -7.531 1.00 93.75 71 ALA A C 1
ATOM 584 O O . ALA A 1 71 ?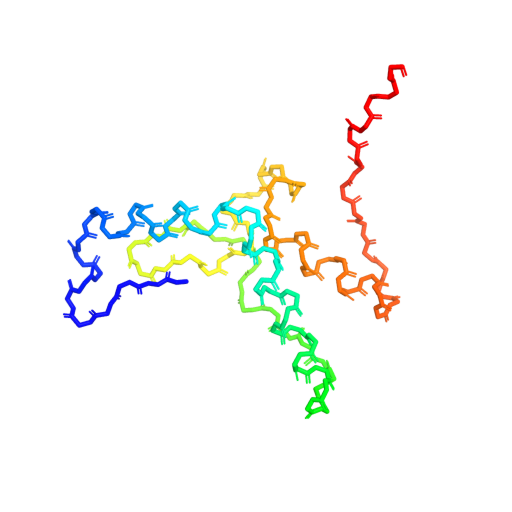 -10.919 -1.638 -7.228 1.00 93.75 71 ALA A O 1
ATOM 585 N N . ARG A 1 72 ? -9.857 -0.077 -8.446 1.00 94.06 72 ARG A N 1
ATOM 586 C CA . ARG A 1 72 ? -8.988 -0.997 -9.188 1.00 94.06 72 ARG A CA 1
ATOM 587 C C . ARG A 1 72 ? -7.640 -1.240 -8.522 1.00 94.06 72 ARG A C 1
ATOM 589 O O . ARG A 1 72 ? -6.862 -2.031 -9.050 1.00 94.06 72 ARG A O 1
ATOM 596 N N . SER A 1 73 ? -7.339 -0.586 -7.399 1.00 96.25 73 SER A N 1
ATOM 597 C CA . SER A 1 73 ? -6.120 -0.854 -6.635 1.00 96.25 73 SER A CA 1
ATOM 598 C C . SER A 1 73 ? -6.399 -1.835 -5.489 1.00 96.25 73 SER A C 1
ATOM 600 O O . SER A 1 73 ? -7.025 -1.455 -4.494 1.00 96.25 73 SER A O 1
ATOM 602 N N . PRO A 1 74 ? -5.881 -3.081 -5.553 1.00 97.19 74 PRO A N 1
ATOM 603 C CA . PRO A 1 74 ? -6.071 -4.064 -4.485 1.00 97.19 74 PRO A CA 1
ATOM 604 C C . PRO A 1 74 ? -5.541 -3.578 -3.132 1.00 97.19 74 PRO A C 1
ATOM 606 O O . PRO A 1 74 ? -6.148 -3.830 -2.093 1.00 97.19 74 PRO A O 1
ATOM 609 N N . LYS A 1 75 ? -4.420 -2.844 -3.148 1.00 97.00 75 LYS A N 1
ATOM 610 C CA . LYS A 1 75 ? -3.785 -2.303 -1.943 1.00 97.00 75 LYS A CA 1
ATOM 611 C C . LYS A 1 75 ? -4.620 -1.199 -1.321 1.00 97.00 75 LYS A C 1
ATOM 613 O O . LYS A 1 75 ? -4.885 -1.248 -0.128 1.00 97.00 75 LYS A O 1
ATOM 618 N N . PHE A 1 76 ? -5.054 -0.234 -2.136 1.00 96.75 76 PHE A N 1
ATOM 619 C CA . PHE A 1 76 ? -5.887 0.868 -1.664 1.00 96.75 76 PHE A CA 1
ATOM 620 C C . PHE A 1 76 ? -7.181 0.334 -1.050 1.00 96.75 76 PHE A C 1
ATOM 622 O O . PHE A 1 76 ? -7.533 0.708 0.067 1.00 96.75 76 PHE A O 1
ATOM 629 N N . MET A 1 77 ? -7.847 -0.593 -1.746 1.00 97.19 77 MET A N 1
ATOM 630 C CA . MET A 1 77 ? -9.081 -1.200 -1.258 1.00 97.19 77 MET A CA 1
ATOM 631 C C . MET A 1 77 ? -8.864 -1.965 0.048 1.00 97.19 77 MET A C 1
ATOM 633 O O . MET A 1 77 ? -9.643 -1.775 0.976 1.00 97.19 77 MET A O 1
ATOM 637 N N . ALA A 1 78 ? -7.798 -2.765 0.171 1.00 97.06 78 ALA A N 1
ATOM 638 C CA . ALA A 1 78 ? -7.471 -3.438 1.430 1.00 97.06 78 ALA A CA 1
ATOM 639 C C . ALA A 1 78 ? -7.268 -2.443 2.584 1.00 97.06 78 ALA A C 1
ATOM 641 O O . ALA A 1 78 ? -7.845 -2.623 3.654 1.00 97.06 78 ALA A O 1
ATOM 642 N N . THR A 1 79 ? -6.486 -1.380 2.364 1.00 96.94 79 THR A N 1
ATOM 643 C CA . THR A 1 79 ? -6.203 -0.363 3.386 1.00 96.94 79 THR A CA 1
ATOM 644 C C . THR A 1 79 ? -7.465 0.374 3.822 1.00 96.94 79 THR A C 1
ATOM 646 O O . THR A 1 79 ? -7.702 0.520 5.018 1.00 96.94 79 THR A O 1
ATOM 649 N N . MET A 1 80 ? -8.293 0.825 2.876 1.00 96.75 80 MET A N 1
ATOM 650 C CA . MET A 1 80 ? -9.492 1.601 3.201 1.00 96.75 80 MET A CA 1
ATOM 651 C C . MET A 1 80 ? -10.592 0.744 3.824 1.00 96.75 80 MET A C 1
ATOM 653 O O . MET A 1 80 ? -11.283 1.215 4.723 1.00 96.75 80 MET A O 1
ATOM 657 N N . LEU A 1 81 ? -10.743 -0.515 3.400 1.00 96.25 81 LEU A N 1
ATOM 658 C CA . LEU A 1 81 ? -11.668 -1.448 4.046 1.00 96.25 81 LEU A CA 1
ATOM 659 C C . LEU A 1 81 ? -11.251 -1.720 5.493 1.00 96.25 81 LEU A C 1
ATOM 661 O O . LEU A 1 81 ? -12.084 -1.615 6.386 1.00 96.25 81 LEU A O 1
ATOM 665 N N . TRP A 1 82 ? -9.964 -1.973 5.742 1.00 96.69 82 TRP A N 1
ATOM 666 C CA . TRP A 1 82 ? -9.466 -2.166 7.103 1.00 96.69 82 TRP A CA 1
ATOM 667 C C . TRP A 1 82 ? -9.634 -0.907 7.966 1.00 96.69 82 TRP A C 1
ATOM 669 O O . TRP A 1 82 ? -10.153 -0.979 9.076 1.00 96.69 82 TRP A O 1
ATOM 679 N N . ALA A 1 83 ? -9.305 0.276 7.435 1.00 96.31 83 ALA A N 1
ATOM 680 C CA . ALA A 1 83 ? -9.547 1.539 8.133 1.00 96.31 83 ALA A CA 1
ATOM 681 C C . ALA A 1 83 ? -11.039 1.734 8.467 1.00 96.31 83 ALA A C 1
ATOM 683 O O . ALA A 1 83 ? -11.379 2.173 9.567 1.00 96.31 83 ALA A O 1
ATOM 684 N N . LYS A 1 84 ? -11.939 1.372 7.543 1.00 96.12 84 LYS A N 1
ATOM 685 C CA . LYS A 1 84 ? -13.388 1.431 7.760 1.00 96.12 84 LYS A CA 1
ATOM 686 C C . LYS A 1 84 ? -13.848 0.476 8.861 1.00 96.12 84 LYS A C 1
ATOM 688 O O . LYS A 1 84 ? -14.683 0.870 9.671 1.00 96.12 84 LYS A O 1
ATOM 693 N N . GLU A 1 85 ? -13.311 -0.742 8.904 1.00 94.88 85 GLU A N 1
ATOM 694 C CA . GLU A 1 85 ? -13.586 -1.727 9.961 1.00 94.88 85 GLU A CA 1
ATOM 695 C C . GLU A 1 85 ? -13.160 -1.221 11.346 1.00 94.88 85 GLU A C 1
ATOM 697 O O . GLU A 1 85 ? -13.850 -1.474 12.329 1.00 94.88 85 GLU A O 1
ATOM 702 N N . LEU A 1 86 ? -12.089 -0.426 11.414 1.00 94.75 86 LEU A N 1
ATOM 703 C CA . LEU A 1 86 ? -11.645 0.266 12.630 1.00 94.75 86 LEU A CA 1
ATOM 704 C C . LEU A 1 86 ? -12.457 1.535 12.959 1.00 94.75 86 LEU A C 1
ATOM 706 O O . LEU A 1 86 ? -12.110 2.270 13.882 1.00 94.75 86 LEU A O 1
ATOM 710 N N . GLY A 1 87 ? -13.516 1.834 12.203 1.00 95.38 87 GLY A N 1
ATOM 711 C CA . GLY A 1 87 ? -14.383 2.991 12.431 1.00 95.38 87 GLY A CA 1
ATOM 712 C C . GLY A 1 87 ? -13.842 4.320 11.898 1.00 95.38 87 GLY A C 1
ATOM 713 O O . GLY A 1 87 ? -14.418 5.366 12.198 1.00 95.38 87 GLY A O 1
ATOM 714 N N . GLN A 1 88 ? -12.774 4.318 11.091 1.00 95.75 88 GLN A N 1
ATOM 715 C CA . GLN A 1 88 ? -12.257 5.552 10.496 1.00 95.75 88 GLN A CA 1
ATOM 716 C C . GLN A 1 88 ? -13.269 6.153 9.500 1.00 95.75 88 GLN A C 1
ATOM 718 O O . GLN A 1 88 ? -13.938 5.412 8.764 1.00 95.75 88 GLN A O 1
ATOM 723 N N . PRO A 1 89 ? -13.375 7.493 9.418 1.00 96.06 89 PRO A N 1
ATOM 724 C CA . PRO A 1 89 ? -14.313 8.186 8.535 1.00 96.06 89 PRO A CA 1
ATOM 725 C C . PRO A 1 89 ? -13.805 8.228 7.082 1.00 96.06 89 PRO A C 1
ATOM 727 O O . PRO A 1 89 ? -13.651 9.290 6.485 1.00 96.06 8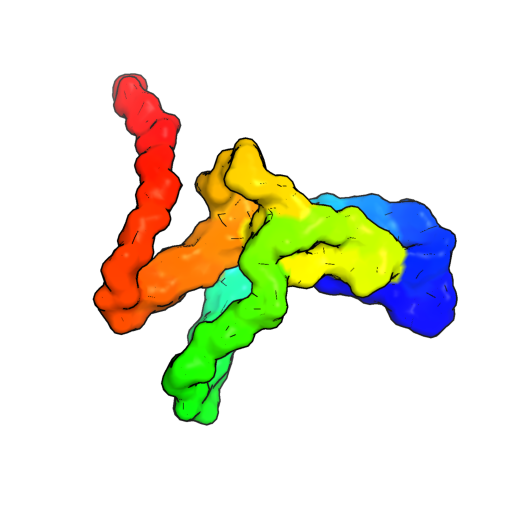9 PRO A O 1
ATOM 730 N N . VAL A 1 90 ? -13.511 7.061 6.506 1.00 93.38 90 VAL A N 1
ATOM 731 C CA . VAL A 1 90 ? -13.026 6.926 5.127 1.00 93.38 90 VAL A CA 1
ATOM 732 C C . VAL A 1 90 ? -14.179 6.786 4.133 1.00 93.38 90 VAL A C 1
ATOM 734 O O . VAL A 1 90 ? -15.192 6.135 4.412 1.00 93.38 90 VAL A O 1
ATOM 737 N N . ASN A 1 91 ? -13.994 7.367 2.947 1.00 90.06 91 ASN A N 1
ATOM 738 C CA . ASN A 1 91 ? -14.904 7.230 1.814 1.00 90.06 91 ASN A CA 1
ATOM 739 C C . ASN A 1 91 ? -14.398 6.116 0.897 1.00 90.06 91 ASN A C 1
ATOM 741 O O . ASN A 1 91 ? -13.313 6.223 0.327 1.00 90.06 91 ASN A O 1
ATOM 745 N N . LEU A 1 92 ? -15.184 5.051 0.752 1.00 87.81 92 LEU A N 1
ATOM 746 C CA . LEU A 1 92 ? -14.895 4.005 -0.222 1.00 87.81 92 LEU A CA 1
ATOM 747 C C . LEU A 1 92 ? -15.389 4.452 -1.603 1.00 87.81 92 LEU A C 1
ATOM 749 O O . LEU A 1 92 ? -16.461 5.060 -1.684 1.00 87.81 92 LEU A O 1
ATOM 753 N N . PRO A 1 93 ? -14.647 4.162 -2.685 1.00 84.69 93 PRO A N 1
ATOM 754 C CA . PRO A 1 93 ? -15.152 4.413 -4.023 1.00 84.69 93 PRO A CA 1
ATOM 755 C C . PRO A 1 93 ? -16.470 3.669 -4.221 1.00 84.69 93 PRO A C 1
ATOM 757 O O . PRO A 1 93 ? -16.609 2.507 -3.837 1.00 84.69 93 PRO A O 1
ATOM 760 N N . LEU A 1 94 ? -17.456 4.372 -4.780 1.00 65.50 94 LEU A N 1
ATOM 761 C CA . LEU A 1 94 ? -18.770 3.806 -5.043 1.00 65.50 94 LEU A CA 1
ATOM 762 C C . LEU A 1 94 ? -18.597 2.608 -5.975 1.00 65.50 94 LEU A C 1
ATOM 764 O O . LEU A 1 94 ? -18.056 2.731 -7.074 1.00 65.50 94 LEU A O 1
ATOM 768 N N . ASN A 1 95 ? -19.066 1.445 -5.535 1.00 54.88 95 ASN A N 1
ATOM 769 C CA . ASN A 1 95 ? -19.191 0.291 -6.402 1.00 54.88 95 ASN A CA 1
ATOM 770 C C . ASN A 1 95 ? -20.042 0.697 -7.613 1.00 54.88 95 ASN A C 1
ATOM 772 O O . ASN A 1 95 ? -21.243 0.916 -7.475 1.00 54.88 95 ASN A O 1
ATOM 776 N N . ASN A 1 96 ? -19.458 0.715 -8.812 1.00 42.16 96 ASN A N 1
ATOM 777 C CA . ASN A 1 96 ? -20.213 0.668 -10.066 1.00 42.16 96 ASN A CA 1
ATOM 778 C C . ASN A 1 96 ? -20.843 -0.727 -10.255 1.00 42.16 96 ASN A C 1
ATOM 780 O O . ASN A 1 96 ? -20.745 -1.329 -11.326 1.00 42.16 96 ASN A O 1
ATOM 784 N N . VAL A 1 97 ? -21.516 -1.253 -9.227 1.00 43.97 97 VAL A N 1
ATOM 785 C CA . VAL A 1 97 ? -22.500 -2.315 -9.409 1.00 43.97 97 VAL A CA 1
ATOM 786 C C . VAL A 1 97 ? -23.664 -1.638 -10.119 1.00 43.97 97 VAL A C 1
ATOM 788 O O . VAL A 1 97 ? -24.593 -1.128 -9.503 1.00 43.97 97 VAL A O 1
ATOM 791 N N . ARG A 1 98 ? -23.570 -1.574 -11.451 1.00 38.53 98 ARG A N 1
ATOM 792 C CA . ARG A 1 98 ? -24.749 -1.421 -12.292 1.00 38.53 98 ARG A CA 1
ATOM 793 C C . ARG A 1 98 ? -25.651 -2.590 -11.925 1.00 38.53 98 ARG A C 1
ATOM 795 O O . ARG A 1 98 ? -25.355 -3.728 -12.283 1.00 38.53 98 ARG A O 1
ATOM 802 N N . THR A 1 99 ? -26.712 -2.300 -11.188 1.00 38.38 99 THR A N 1
ATOM 803 C CA . THR A 1 99 ? -27.922 -3.107 -11.201 1.00 38.38 99 THR A CA 1
ATOM 804 C C . THR A 1 99 ? -28.280 -3.351 -12.667 1.00 38.38 99 THR A C 1
ATOM 806 O O . THR A 1 99 ? -28.534 -2.413 -13.425 1.00 38.38 99 THR A O 1
ATOM 809 N N . ARG A 1 100 ? -28.170 -4.608 -13.090 1.00 41.81 100 ARG A N 1
ATOM 810 C CA . ARG A 1 100 ? -28.990 -5.133 -14.175 1.00 41.81 100 ARG A CA 1
ATOM 811 C C . ARG A 1 100 ? -30.232 -5.730 -13.545 1.00 41.81 100 ARG A C 1
ATOM 813 O O . ARG A 1 100 ? -30.073 -6.329 -12.458 1.00 41.81 100 ARG A O 1
#

Foldseek 3Di:
DADPPCGLVPPVSQVVQVVVQQDLCVLVVLLVVVVVCVVVVHDDDDQPAQEDAAGNHGDRHLHPDPPPPNVSRSSSVSVQVVCVVVVHPDDDPDPPPPDD